Protein AF-A0A853INX4-F1 (afdb_monomer_lite)

Organism: NCBI:txid2994442

pLDDT: mean 86.41, std 11.83, range [47.16, 96.88]

Radius of gyration: 13.72 Å; chains: 1; bounding box: 30×30×36 Å

Structure (mmCIF, N/CA/C/O backbone):
data_AF-A0A853INX4-F1
#
_entry.id   AF-A0A853INX4-F1
#
loop_
_atom_site.group_PDB
_atom_site.id
_atom_site.type_symbol
_atom_site.label_atom_id
_atom_site.label_alt_id
_atom_site.label_comp_id
_atom_site.label_asym_id
_atom_site.label_entity_id
_atom_site.label_seq_id
_atom_site.pdbx_PDB_ins_code
_atom_site.Cartn_x
_atom_site.Cartn_y
_atom_site.Cartn_z
_atom_site.occupancy
_atom_site.B_iso_or_equiv
_atom_site.auth_seq_id
_atom_site.auth_comp_id
_atom_site.auth_asym_id
_atom_site.auth_atom_id
_atom_site.pdbx_PDB_model_num
ATOM 1 N N . MET A 1 1 ? -0.309 -11.839 -13.422 1.00 62.28 1 MET A N 1
ATOM 2 C CA . MET A 1 1 ? -1.295 -10.997 -14.130 1.00 62.28 1 MET A CA 1
ATOM 3 C C . MET A 1 1 ? -2.723 -11.188 -13.633 1.00 62.28 1 MET A C 1
ATOM 5 O O . MET A 1 1 ? -3.334 -10.192 -13.288 1.00 62.28 1 MET A O 1
ATOM 9 N N . LYS A 1 2 ? -3.264 -12.412 -13.489 1.00 81.62 2 LYS A N 1
ATOM 10 C CA . LYS A 1 2 ? -4.632 -12.577 -12.944 1.00 81.62 2 LYS A CA 1
ATOM 11 C C . LYS A 1 2 ? -4.798 -12.095 -11.490 1.00 81.62 2 LYS A C 1
ATOM 13 O O . LYS A 1 2 ? -5.844 -11.560 -11.154 1.00 81.62 2 LYS A O 1
ATOM 18 N N . ALA A 1 3 ? -3.794 -12.290 -10.631 1.00 86.81 3 ALA A N 1
ATOM 19 C CA . ALA A 1 3 ? -3.877 -11.914 -9.216 1.00 86.81 3 ALA A CA 1
ATOM 20 C C . ALA A 1 3 ? -3.761 -10.395 -9.004 1.00 86.81 3 ALA A C 1
ATOM 22 O O . ALA A 1 3 ? -4.567 -9.820 -8.279 1.00 86.81 3 ALA A O 1
ATOM 23 N N . GLU A 1 4 ? -2.822 -9.742 -9.696 1.00 90.81 4 GLU A N 1
ATOM 24 C CA . GLU A 1 4 ? -2.653 -8.286 -9.667 1.00 90.81 4 GLU A CA 1
ATOM 25 C C . GLU A 1 4 ? -3.937 -7.574 -10.105 1.00 90.81 4 GLU A C 1
ATOM 27 O O . GLU A 1 4 ? -4.426 -6.704 -9.394 1.00 90.81 4 GLU A O 1
ATOM 32 N N . GLU A 1 5 ? -4.547 -8.007 -11.214 1.00 92.38 5 GLU A N 1
ATOM 33 C CA . GLU A 1 5 ? -5.806 -7.440 -11.710 1.00 92.38 5 GLU A CA 1
ATOM 34 C C . GLU A 1 5 ? -6.964 -7.594 -10.717 1.00 92.38 5 GLU A C 1
ATOM 36 O O . GLU A 1 5 ? -7.791 -6.691 -10.582 1.00 92.38 5 GLU A O 1
ATOM 41 N N . ILE A 1 6 ? -7.045 -8.729 -10.012 1.00 94.38 6 ILE A N 1
ATOM 42 C CA . ILE A 1 6 ? -8.060 -8.943 -8.972 1.00 94.38 6 ILE A CA 1
ATOM 43 C C . ILE A 1 6 ? -7.875 -7.929 -7.841 1.00 94.38 6 ILE A C 1
ATOM 45 O O . ILE A 1 6 ? -8.854 -7.341 -7.382 1.00 94.38 6 ILE A O 1
ATOM 49 N N . ILE A 1 7 ? -6.638 -7.699 -7.405 1.00 95.94 7 ILE A N 1
ATOM 50 C CA . ILE A 1 7 ? -6.349 -6.759 -6.317 1.00 95.94 7 ILE A CA 1
ATOM 51 C C . ILE A 1 7 ? -6.582 -5.325 -6.780 1.00 95.94 7 ILE A C 1
ATOM 53 O O . ILE A 1 7 ? -7.240 -4.571 -6.071 1.00 95.94 7 ILE A O 1
ATOM 57 N N . THR A 1 8 ? -6.157 -4.958 -7.991 1.00 96.06 8 THR A N 1
ATOM 58 C CA . THR A 1 8 ? -6.470 -3.656 -8.593 1.00 96.06 8 THR A CA 1
ATOM 59 C C . THR A 1 8 ? -7.977 -3.403 -8.609 1.00 96.06 8 THR A C 1
ATOM 61 O O . THR A 1 8 ? -8.415 -2.340 -8.184 1.00 96.06 8 THR A O 1
ATOM 64 N N . LYS A 1 9 ? -8.797 -4.384 -9.010 1.00 96.31 9 LYS A N 1
ATOM 65 C CA . LYS A 1 9 ? -10.264 -4.249 -8.979 1.00 96.31 9 LYS A CA 1
ATOM 66 C C . LYS A 1 9 ? -10.807 -4.025 -7.567 1.00 96.31 9 LYS A C 1
ATOM 68 O O . LYS A 1 9 ? -11.697 -3.199 -7.403 1.00 96.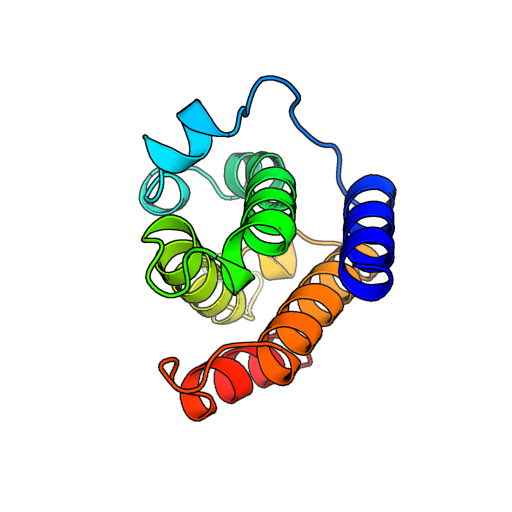31 9 LYS A O 1
ATOM 73 N N . LYS A 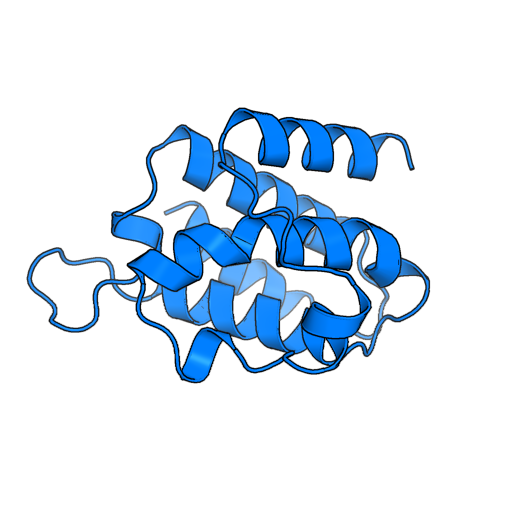1 10 ? -10.265 -4.718 -6.560 1.00 96.62 10 LYS A N 1
ATOM 74 C CA . LYS A 1 10 ? -10.630 -4.504 -5.149 1.00 96.62 10 LYS A CA 1
ATOM 75 C C . LYS A 1 10 ? -10.232 -3.110 -4.649 1.00 96.62 10 LYS A C 1
ATOM 77 O O . LYS A 1 10 ? -10.993 -2.482 -3.924 1.00 96.62 10 LYS A O 1
ATOM 82 N N . ILE A 1 11 ? -9.062 -2.608 -5.051 1.00 96.81 11 ILE A N 1
ATOM 83 C CA . ILE A 1 11 ? -8.633 -1.236 -4.742 1.00 96.81 11 ILE A CA 1
ATOM 84 C C . ILE A 1 11 ? -9.629 -0.238 -5.327 1.00 96.81 11 ILE A C 1
ATOM 86 O O . ILE A 1 11 ? -10.153 0.598 -4.597 1.00 96.81 11 ILE A O 1
ATOM 90 N N . LEU A 1 12 ? -9.955 -0.387 -6.610 1.00 96.06 12 LEU A N 1
ATOM 91 C CA . LEU A 1 12 ? -10.894 0.486 -7.311 1.00 96.06 12 LEU A CA 1
ATOM 92 C C . LEU A 1 12 ? -12.329 0.419 -6.765 1.00 96.06 12 LEU A C 1
ATOM 94 O O . LEU A 1 12 ? -13.077 1.376 -6.935 1.00 96.06 12 LEU A O 1
ATOM 98 N N . SER A 1 13 ? -12.737 -0.684 -6.127 1.00 96.38 13 SER A N 1
ATOM 99 C CA . SER A 1 13 ? -14.079 -0.800 -5.543 1.00 96.38 13 SER A CA 1
ATOM 100 C C . SER A 1 13 ? -14.209 -0.167 -4.157 1.00 96.38 13 SER A C 1
ATOM 102 O O . SER A 1 13 ? -15.317 0.185 -3.764 1.00 96.38 13 SER A O 1
ATOM 104 N N . GLU A 1 14 ? -13.110 -0.036 -3.406 1.00 96.88 14 GLU A N 1
ATOM 105 C CA . GLU A 1 14 ? -13.132 0.442 -2.011 1.00 96.88 14 GLU A CA 1
ATOM 106 C C . GLU A 1 14 ? -12.488 1.823 -1.813 1.00 96.88 14 GLU A C 1
ATOM 108 O O . GLU A 1 14 ? -12.684 2.464 -0.773 1.00 96.88 14 GLU A O 1
ATOM 113 N N . PHE A 1 15 ? -11.724 2.299 -2.796 1.00 95.69 15 PHE A N 1
ATOM 114 C CA . PHE A 1 15 ? -11.092 3.611 -2.784 1.00 95.69 15 PHE A CA 1
ATOM 115 C C . PHE A 1 15 ? -11.526 4.445 -3.984 1.00 95.69 15 PHE A C 1
ATOM 117 O O . PHE A 1 15 ? -11.597 3.961 -5.112 1.00 95.69 15 PHE A O 1
ATOM 124 N N . THR A 1 16 ? -11.736 5.739 -3.747 1.00 91.50 16 THR A N 1
ATOM 125 C CA . THR A 1 16 ? -11.834 6.716 -4.832 1.00 91.50 16 THR A CA 1
ATOM 126 C C . THR A 1 16 ? -10.431 7.019 -5.335 1.00 91.50 16 THR A C 1
ATOM 128 O O .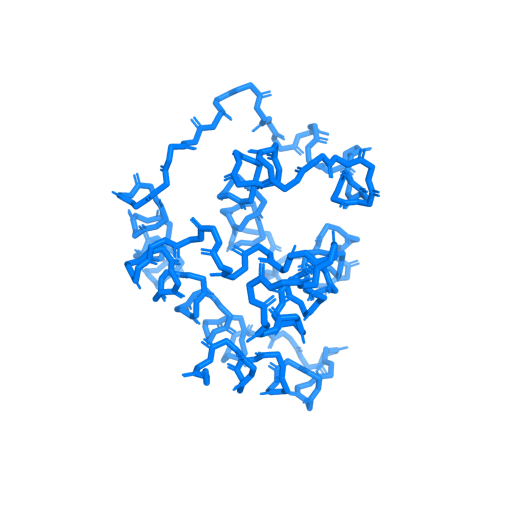 THR A 1 16 ? -9.605 7.524 -4.577 1.00 91.50 16 THR A O 1
ATOM 131 N N . VAL A 1 17 ? -10.173 6.722 -6.605 1.00 88.25 17 VAL A N 1
ATOM 132 C CA . VAL A 1 17 ? -8.900 7.042 -7.257 1.00 88.25 17 VAL A CA 1
ATOM 133 C C . VAL A 1 17 ? -8.928 8.461 -7.799 1.00 88.25 17 VAL A C 1
ATOM 135 O O . VAL A 1 17 ? -9.891 8.872 -8.448 1.00 88.25 17 VAL A O 1
ATOM 138 N N . ASP A 1 18 ? -7.857 9.202 -7.538 1.00 86.56 18 ASP A N 1
ATOM 139 C CA . ASP A 1 18 ? -7.617 10.489 -8.171 1.00 86.56 18 ASP A CA 1
ATOM 140 C C . ASP A 1 18 ? -6.958 10.273 -9.540 1.00 86.56 18 ASP A C 1
ATOM 142 O O . ASP A 1 18 ? -5.792 9.890 -9.635 1.00 86.56 18 ASP A O 1
ATOM 146 N N . ASN A 1 19 ? -7.719 10.519 -10.609 1.00 83.56 19 ASN A N 1
ATOM 147 C CA . ASN A 1 19 ? -7.253 10.341 -11.986 1.00 83.56 19 ASN A CA 1
ATOM 148 C C . ASN A 1 19 ? -6.186 11.366 -12.408 1.00 83.56 19 ASN A C 1
ATOM 150 O O . ASN A 1 19 ? -5.625 11.231 -13.493 1.00 83.56 19 ASN A O 1
ATOM 154 N N . SER A 1 20 ? -5.913 12.392 -11.593 1.00 88.44 20 SER A N 1
ATOM 155 C CA . SER A 1 20 ? -4.803 13.320 -11.837 1.00 88.44 20 SER A CA 1
ATOM 156 C C . SER A 1 20 ? -3.437 12.747 -11.436 1.00 88.44 20 SER A C 1
ATOM 158 O O . SER A 1 20 ? -2.408 13.263 -11.869 1.00 88.44 20 SER A O 1
ATOM 160 N N . VAL A 1 21 ? -3.413 11.657 -10.660 1.00 92.88 21 VAL A N 1
ATOM 161 C CA . VAL A 1 21 ? -2.191 10.974 -10.219 1.00 92.88 21 VAL A CA 1
ATOM 162 C C . VAL A 1 21 ? -1.772 9.956 -11.281 1.00 92.88 21 VAL A C 1
ATOM 164 O O . VAL A 1 21 ? -2.232 8.813 -11.281 1.00 92.88 21 VAL A O 1
ATOM 167 N N . THR A 1 22 ? -0.923 10.389 -12.214 1.00 94.06 22 THR A N 1
ATOM 168 C CA . THR A 1 22 ? -0.377 9.551 -13.294 1.00 94.06 22 THR A CA 1
ATOM 169 C C . THR A 1 22 ? 0.876 8.787 -12.860 1.00 94.06 22 THR A C 1
ATOM 171 O O . THR A 1 22 ? 1.468 9.078 -11.823 1.00 94.06 22 THR A O 1
ATOM 174 N N . ASP A 1 23 ? 1.313 7.833 -13.684 1.00 93.62 23 ASP A N 1
ATOM 175 C CA . ASP A 1 23 ? 2.535 7.051 -13.447 1.00 93.62 23 ASP A CA 1
ATOM 176 C C . ASP A 1 23 ? 3.782 7.944 -13.366 1.00 93.62 23 ASP A C 1
ATOM 178 O O . ASP A 1 23 ? 4.492 7.904 -12.364 1.00 93.62 23 ASP A O 1
ATOM 182 N N . ASP A 1 24 ? 3.972 8.840 -14.340 1.00 94.69 24 ASP A N 1
ATOM 183 C CA . ASP A 1 24 ? 5.076 9.815 -14.351 1.00 94.69 24 ASP A CA 1
ATOM 184 C C . ASP A 1 24 ? 5.077 10.706 -13.099 1.00 94.69 24 ASP A C 1
ATOM 186 O O . ASP A 1 24 ? 6.129 11.063 -12.554 1.00 94.69 24 ASP A O 1
ATOM 190 N N . TRP A 1 25 ? 3.882 11.077 -12.621 1.00 96.12 25 TRP A N 1
ATOM 191 C CA . TRP A 1 25 ? 3.746 11.859 -11.400 1.00 96.12 25 TRP A CA 1
ATOM 192 C C . TRP A 1 25 ? 4.166 11.039 -10.180 1.00 96.12 25 TRP A C 1
ATOM 194 O O . TRP A 1 25 ? 4.909 11.548 -9.345 1.00 96.12 25 TRP A O 1
ATOM 204 N N . ILE A 1 26 ? 3.734 9.778 -10.082 1.00 95.44 26 ILE A N 1
ATOM 205 C CA . ILE A 1 26 ? 4.099 8.868 -8.987 1.00 95.44 26 ILE A CA 1
ATOM 206 C C . ILE A 1 26 ? 5.616 8.669 -8.937 1.00 95.44 26 ILE A C 1
ATOM 208 O O . ILE A 1 26 ? 6.212 8.798 -7.866 1.00 95.44 26 ILE A O 1
ATOM 212 N N . GLU A 1 27 ? 6.247 8.407 -10.081 1.00 93.88 27 GLU A N 1
ATOM 213 C CA . GLU A 1 27 ? 7.699 8.230 -10.185 1.00 93.88 27 GLU A CA 1
ATOM 214 C C . GLU A 1 27 ? 8.460 9.484 -9.736 1.00 93.88 27 GLU A C 1
ATOM 216 O O . GLU A 1 27 ? 9.414 9.393 -8.961 1.00 93.88 27 GLU A O 1
ATOM 221 N N . SER A 1 28 ? 7.984 10.664 -10.142 1.00 94.88 28 SER A N 1
ATOM 222 C CA . SER A 1 28 ? 8.575 11.951 -9.756 1.00 94.88 28 SER A CA 1
ATOM 223 C C . SER A 1 28 ? 8.322 12.327 -8.288 1.00 94.88 28 SER A C 1
ATOM 225 O O . SER A 1 28 ? 9.018 13.185 -7.749 1.00 94.88 28 SER A O 1
ATOM 227 N N . ASN A 1 29 ? 7.336 11.708 -7.628 1.00 94.38 29 ASN A N 1
ATOM 228 C CA . ASN A 1 29 ? 6.873 12.066 -6.282 1.00 94.38 29 ASN A CA 1
ATOM 229 C C . ASN A 1 29 ? 6.848 10.859 -5.327 1.00 94.38 29 ASN A C 1
ATOM 231 O O . ASN A 1 29 ? 5.964 10.750 -4.475 1.00 94.38 29 ASN A O 1
ATOM 235 N N . ALA A 1 30 ? 7.843 9.969 -5.419 1.00 92.88 30 ALA A N 1
ATOM 236 C CA . ALA A 1 30 ? 7.930 8.756 -4.596 1.00 92.88 30 ALA A CA 1
ATOM 237 C C . ALA A 1 30 ? 7.824 9.009 -3.073 1.00 92.88 30 ALA A C 1
ATOM 239 O O . ALA A 1 30 ? 7.340 8.152 -2.339 1.00 92.88 30 ALA A O 1
ATOM 240 N N . TYR A 1 31 ? 8.230 10.196 -2.609 1.00 91.88 31 TYR A N 1
ATOM 241 C CA . TYR A 1 31 ? 8.236 10.615 -1.200 1.00 91.88 31 TYR A CA 1
ATOM 242 C C . TYR A 1 31 ? 6.997 11.425 -0.778 1.00 91.88 31 TYR A C 1
ATOM 244 O O . TYR A 1 31 ? 6.977 12.001 0.307 1.00 91.88 31 TYR A O 1
ATOM 252 N N . THR A 1 32 ? 5.948 11.497 -1.609 1.00 91.19 32 THR A N 1
ATOM 253 C CA . THR A 1 32 ? 4.780 12.366 -1.353 1.00 91.19 32 THR A CA 1
ATOM 254 C C . THR A 1 32 ? 4.168 12.163 0.040 1.00 91.19 32 THR A C 1
ATOM 256 O O . THR A 1 32 ? 3.785 13.127 0.700 1.00 91.19 32 THR A O 1
ATOM 259 N N . PHE A 1 33 ? 4.160 10.924 0.543 1.00 90.06 33 PHE A N 1
ATOM 260 C CA . PHE A 1 33 ? 3.559 10.567 1.830 1.00 90.06 33 PHE A CA 1
ATOM 261 C C . PHE A 1 33 ? 4.260 11.161 3.060 1.00 90.06 33 PHE A C 1
ATOM 263 O O . PHE A 1 33 ? 3.666 11.156 4.137 1.00 90.06 33 PHE A O 1
ATOM 270 N N . GLU A 1 34 ? 5.478 11.690 2.917 1.00 87.25 34 GLU A N 1
ATOM 271 C CA . GLU A 1 34 ? 6.185 12.393 3.995 1.00 87.25 34 GLU A CA 1
ATOM 272 C C . GLU A 1 34 ? 5.645 13.812 4.230 1.00 87.25 34 GLU A C 1
ATOM 274 O O . GLU A 1 34 ? 5.746 14.334 5.339 1.00 87.25 34 GLU A O 1
ATOM 279 N N . GLY A 1 35 ? 5.074 14.441 3.196 1.00 82.19 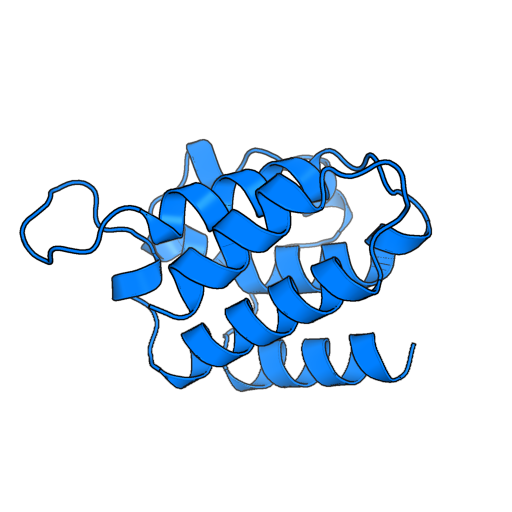35 GLY A N 1
ATOM 280 C CA . GLY A 1 35 ? 4.683 15.856 3.218 1.00 82.19 35 GLY A CA 1
ATOM 281 C C . GLY A 1 35 ? 3.178 16.120 3.209 1.00 82.19 35 GLY A C 1
ATOM 282 O O . GLY A 1 35 ? 2.767 17.272 3.341 1.00 82.19 35 GLY A O 1
ATOM 283 N N . VAL A 1 36 ? 2.353 15.088 3.031 1.00 86.94 36 VAL A N 1
ATOM 284 C CA . VAL A 1 36 ? 0.899 15.234 2.857 1.00 86.94 36 VAL A CA 1
ATOM 285 C C . VAL A 1 36 ? 0.133 14.898 4.131 1.00 86.94 36 VAL A C 1
ATOM 287 O O . VAL A 1 36 ? 0.549 14.078 4.952 1.00 86.94 36 VAL A O 1
ATOM 290 N N . SER A 1 37 ? -1.044 15.499 4.286 1.00 87.75 37 SER A N 1
ATOM 291 C CA . SER A 1 37 ? -1.953 15.135 5.372 1.00 87.75 37 SER A CA 1
ATOM 292 C C . SER A 1 37 ? -2.495 13.712 5.194 1.00 87.75 37 SER A C 1
ATOM 294 O O . SER A 1 37 ? -2.592 13.198 4.081 1.00 87.75 37 SER A O 1
ATOM 296 N N . LEU A 1 38 ? -2.975 13.082 6.271 1.00 86.94 38 LEU A N 1
ATOM 297 C CA . LEU A 1 38 ? -3.605 11.754 6.180 1.00 86.94 38 LEU A CA 1
ATOM 298 C C . LEU A 1 38 ? -4.813 11.732 5.229 1.00 86.94 38 LEU A C 1
ATOM 300 O O . LEU A 1 38 ? -5.066 10.731 4.566 1.00 86.94 38 LEU A O 1
ATOM 304 N N . LYS A 1 39 ? -5.562 12.839 5.134 1.00 87.44 39 LYS A N 1
ATOM 305 C CA . LYS A 1 39 ? -6.694 12.960 4.200 1.00 87.44 39 LYS A CA 1
ATOM 306 C C . LYS A 1 39 ? -6.235 12.896 2.746 1.00 87.44 39 LYS A C 1
ATOM 308 O O . LYS A 1 39 ? -6.922 12.301 1.923 1.00 87.44 39 LYS A O 1
ATOM 313 N N . GLU A 1 40 ? -5.105 13.516 2.432 1.00 89.19 40 GLU A N 1
ATOM 314 C CA . GLU A 1 40 ? -4.490 13.452 1.105 1.00 89.19 40 GLU A CA 1
ATOM 315 C C . GLU A 1 40 ? -3.855 12.086 0.862 1.00 89.19 40 GLU A C 1
ATOM 317 O O . GLU A 1 40 ? -4.056 11.503 -0.199 1.00 89.19 40 GLU A O 1
ATOM 322 N N . ALA A 1 41 ? -3.204 11.511 1.874 1.00 90.38 41 ALA A N 1
ATOM 323 C CA . ALA A 1 41 ? -2.653 10.168 1.791 1.00 90.38 41 ALA A CA 1
ATOM 324 C C . ALA A 1 41 ? -3.721 9.128 1.412 1.00 90.38 41 ALA A C 1
ATOM 326 O O . ALA A 1 41 ? -3.458 8.285 0.563 1.00 90.38 41 ALA A O 1
ATOM 327 N N . ILE A 1 42 ? -4.948 9.216 1.948 1.00 91.62 42 ILE A N 1
ATOM 328 C CA . ILE A 1 42 ? -6.063 8.328 1.554 1.00 91.62 42 ILE A CA 1
ATOM 329 C C . ILE A 1 42 ? -6.402 8.456 0.061 1.00 91.62 42 ILE A C 1
ATOM 331 O O . ILE A 1 42 ? -6.773 7.460 -0.557 1.00 91.62 42 ILE A O 1
ATOM 335 N N . LYS A 1 43 ? -6.280 9.658 -0.518 1.00 91.88 43 LYS A N 1
ATOM 336 C CA . LYS A 1 43 ? -6.557 9.900 -1.943 1.00 91.88 43 LYS A CA 1
ATOM 337 C C . LYS A 1 43 ? -5.465 9.331 -2.845 1.00 91.88 43 LYS A C 1
ATOM 339 O O . LYS A 1 43 ? -5.776 8.767 -3.887 1.00 91.88 43 LYS A O 1
ATOM 344 N N . TYR A 1 44 ? -4.201 9.472 -2.446 1.00 93.62 44 TYR A N 1
ATOM 345 C CA . TYR A 1 44 ? -3.059 9.052 -3.264 1.00 93.62 44 TYR A CA 1
ATOM 346 C C . TYR A 1 44 ? -2.743 7.564 -3.127 1.00 93.62 44 TYR A C 1
ATOM 348 O O . TYR A 1 44 ? -2.355 6.924 -4.104 1.00 93.62 44 TYR A O 1
ATOM 356 N N . LEU A 1 45 ? -2.958 6.987 -1.941 1.00 95.00 45 LEU A N 1
ATOM 357 C CA . LEU A 1 45 ? -2.655 5.591 -1.638 1.00 95.00 45 LEU A CA 1
ATOM 358 C C . LEU A 1 45 ? -3.116 4.583 -2.710 1.00 95.00 45 LEU A C 1
ATOM 360 O O . LEU A 1 45 ? -2.282 3.770 -3.119 1.00 95.00 45 LEU A O 1
ATOM 364 N N . PRO A 1 46 ? -4.375 4.596 -3.200 1.00 96.88 46 PRO A N 1
ATOM 365 C CA . PRO A 1 46 ? -4.810 3.601 -4.175 1.00 96.88 46 PRO A CA 1
ATOM 366 C C . PRO A 1 46 ? -4.024 3.674 -5.490 1.00 96.88 46 PRO A C 1
ATOM 368 O O . PRO A 1 46 ? -3.673 2.625 -6.031 1.00 96.88 46 PRO A O 1
ATOM 371 N N . SER A 1 47 ? -3.683 4.872 -5.975 1.00 96.81 47 SER A N 1
ATOM 372 C CA . SER A 1 47 ? -2.893 5.042 -7.201 1.00 96.81 47 SER A CA 1
ATOM 373 C C . SER A 1 47 ? -1.486 4.460 -7.040 1.00 96.81 47 SER A C 1
ATOM 375 O O . SER A 1 47 ? -1.028 3.723 -7.909 1.00 96.81 47 SER A O 1
ATOM 377 N N . PHE A 1 48 ? -0.838 4.684 -5.891 1.00 96.19 48 PHE A N 1
ATOM 378 C CA . PHE A 1 48 ? 0.481 4.106 -5.595 1.00 96.19 48 PHE A CA 1
ATOM 379 C C . PHE A 1 48 ? 0.439 2.580 -5.476 1.00 96.19 48 PHE A C 1
ATOM 381 O O . PHE A 1 48 ? 1.307 1.896 -6.017 1.00 96.19 48 PHE A O 1
ATOM 388 N N . MET A 1 49 ? -0.579 2.022 -4.811 1.00 96.12 49 MET A N 1
ATOM 389 C CA . MET A 1 49 ? -0.749 0.568 -4.717 1.00 96.12 49 MET A CA 1
ATOM 390 C C . MET A 1 49 ? -0.940 -0.065 -6.101 1.00 96.12 49 MET A C 1
ATOM 392 O O . MET A 1 49 ? -0.318 -1.082 -6.407 1.00 96.12 49 MET A O 1
ATOM 396 N N . ILE A 1 50 ? -1.774 0.538 -6.957 1.00 95.56 50 ILE A N 1
ATOM 397 C CA . ILE A 1 50 ? -2.005 0.066 -8.331 1.00 95.56 50 ILE A CA 1
ATOM 398 C C . ILE A 1 50 ? -0.734 0.191 -9.171 1.00 95.56 50 ILE A C 1
ATOM 400 O O . ILE A 1 50 ? -0.402 -0.735 -9.914 1.00 95.56 50 ILE A O 1
ATOM 404 N N . TYR A 1 51 ? -0.010 1.303 -9.042 1.00 94.62 51 TYR A N 1
ATOM 405 C CA . TYR A 1 51 ? 1.266 1.498 -9.713 1.00 94.62 51 TYR A CA 1
ATOM 406 C C . TYR A 1 51 ? 2.244 0.377 -9.351 1.00 94.62 51 TYR A C 1
ATOM 408 O O . TYR A 1 51 ? 2.694 -0.341 -10.244 1.00 94.62 51 TYR A O 1
ATOM 416 N N . VAL A 1 52 ? 2.466 0.147 -8.052 1.00 93.44 52 VAL A N 1
ATOM 417 C CA . VAL A 1 52 ? 3.360 -0.908 -7.559 1.00 93.44 52 VAL A CA 1
ATOM 418 C C . VAL A 1 52 ? 2.931 -2.281 -8.066 1.00 93.44 52 VAL A C 1
ATOM 420 O O . VAL A 1 52 ? 3.777 -3.024 -8.546 1.00 93.44 52 VAL A O 1
ATOM 423 N N . LEU A 1 53 ? 1.639 -2.627 -8.040 1.00 92.50 53 LEU A N 1
ATOM 424 C CA . LEU A 1 53 ? 1.162 -3.921 -8.555 1.00 92.50 53 LEU A CA 1
ATOM 425 C C . LEU A 1 53 ? 1.507 -4.157 -10.032 1.00 92.50 53 LEU A C 1
ATOM 427 O O . LEU A 1 53 ? 1.688 -5.308 -10.431 1.00 92.50 53 LEU A O 1
ATOM 431 N N . ARG A 1 54 ? 1.599 -3.101 -10.847 1.00 90.38 54 ARG A N 1
ATOM 432 C CA . ARG A 1 54 ? 1.965 -3.224 -12.266 1.00 90.38 54 ARG A CA 1
ATOM 433 C C . ARG A 1 54 ? 3.474 -3.312 -12.477 1.00 90.38 54 ARG A C 1
ATOM 435 O O . ARG A 1 54 ? 3.895 -3.989 -13.409 1.00 90.38 54 ARG A O 1
ATOM 442 N N . THR A 1 55 ? 4.274 -2.663 -11.631 1.00 88.94 55 THR A N 1
ATOM 443 C CA . THR A 1 55 ? 5.711 -2.455 -11.883 1.00 88.94 55 THR A CA 1
ATOM 444 C C . THR A 1 55 ? 6.638 -3.313 -11.023 1.00 88.94 55 THR A C 1
ATOM 446 O O . THR A 1 55 ? 7.766 -3.574 -11.435 1.00 88.94 55 THR A O 1
ATOM 449 N N . PHE A 1 56 ? 6.184 -3.844 -9.882 1.00 83.88 56 PHE A N 1
ATOM 450 C CA . PHE A 1 56 ? 7.062 -4.512 -8.904 1.00 83.88 56 PHE A CA 1
ATOM 451 C C . PHE A 1 56 ? 7.812 -5.746 -9.435 1.00 83.88 56 PHE A C 1
ATOM 453 O O . PHE A 1 56 ? 8.822 -6.152 -8.865 1.00 83.88 56 PHE A O 1
ATOM 460 N N . ARG A 1 57 ? 7.329 -6.374 -10.517 1.00 78.38 57 ARG A N 1
ATOM 461 C CA . ARG A 1 57 ? 8.012 -7.516 -11.149 1.00 78.38 57 ARG A CA 1
ATOM 462 C C . ARG A 1 57 ? 9.174 -7.085 -12.043 1.00 78.38 57 ARG A C 1
ATOM 464 O O . ARG A 1 57 ? 10.145 -7.832 -12.144 1.00 78.38 57 ARG A O 1
ATOM 471 N N . SER A 1 58 ? 9.056 -5.928 -12.695 1.00 78.12 58 SER A N 1
ATOM 472 C CA . SER A 1 58 ? 10.040 -5.388 -13.639 1.00 78.12 58 SER A CA 1
ATOM 473 C C . SER A 1 58 ? 11.044 -4.446 -12.980 1.00 78.12 58 SER A C 1
ATOM 475 O O . SER A 1 58 ? 12.184 -4.394 -13.425 1.00 78.12 58 SER A O 1
ATOM 477 N N . ASP A 1 59 ? 10.643 -3.747 -11.917 1.00 74.94 59 ASP A N 1
ATOM 478 C CA . ASP A 1 59 ? 11.497 -2.829 -11.163 1.00 74.94 59 ASP A CA 1
ATOM 479 C C . ASP A 1 59 ? 11.374 -3.086 -9.653 1.00 74.94 59 ASP A C 1
ATOM 481 O O . ASP A 1 59 ? 10.588 -2.480 -8.924 1.00 74.94 59 ASP A O 1
ATOM 485 N N . GLN A 1 60 ? 12.161 -4.052 -9.189 1.00 63.00 60 GLN A N 1
ATOM 486 C CA . GLN A 1 60 ? 12.132 -4.559 -7.814 1.00 63.00 60 GLN A CA 1
ATOM 487 C C . GLN A 1 60 ? 12.821 -3.624 -6.809 1.00 63.00 60 GLN A C 1
ATOM 489 O O . GLN A 1 60 ? 12.677 -3.814 -5.603 1.00 63.00 60 GLN A O 1
ATOM 494 N N . GLN A 1 61 ? 13.571 -2.628 -7.293 1.00 68.12 61 GLN A N 1
ATOM 495 C CA . GLN A 1 61 ? 14.251 -1.616 -6.478 1.00 68.12 61 GLN A CA 1
ATOM 496 C C . GLN A 1 61 ? 13.624 -0.228 -6.649 1.00 68.12 61 GLN A C 1
ATOM 498 O O . GLN A 1 61 ? 14.220 0.771 -6.243 1.00 68.12 61 GLN A O 1
ATOM 503 N N . SER A 1 62 ? 12.418 -0.166 -7.222 1.00 82.94 62 SER A N 1
ATOM 504 C CA . SER A 1 62 ? 11.697 1.084 -7.406 1.00 82.94 62 SER A CA 1
ATOM 505 C C . SER A 1 62 ? 11.608 1.848 -6.087 1.00 82.94 62 SER A C 1
ATOM 507 O O . SER A 1 62 ? 11.121 1.329 -5.075 1.00 82.94 62 SER A O 1
ATOM 509 N N . MET A 1 63 ? 12.039 3.110 -6.104 1.00 89.62 63 MET A N 1
ATOM 510 C CA . MET A 1 63 ? 11.939 3.980 -4.933 1.00 89.62 63 MET A CA 1
ATOM 511 C C . MET A 1 63 ? 10.484 4.100 -4.469 1.00 89.62 63 MET A C 1
ATOM 513 O O . MET A 1 63 ? 10.213 4.062 -3.273 1.00 89.62 63 MET A O 1
ATOM 517 N N . VAL A 1 64 ? 9.540 4.149 -5.414 1.00 91.88 64 VAL A N 1
ATOM 518 C CA . VAL A 1 64 ? 8.096 4.191 -5.141 1.00 91.88 64 VAL A CA 1
ATOM 519 C C . VAL A 1 64 ? 7.658 2.990 -4.309 1.00 91.88 64 VAL A C 1
ATOM 521 O O . VAL A 1 64 ? 6.920 3.138 -3.338 1.00 91.88 64 VAL A O 1
ATOM 524 N N . TYR A 1 65 ? 8.129 1.796 -4.666 1.00 90.25 65 TYR A N 1
ATOM 525 C CA . TYR A 1 65 ? 7.792 0.571 -3.953 1.00 90.25 65 TYR A CA 1
ATOM 526 C C . TYR A 1 65 ? 8.329 0.581 -2.516 1.00 90.25 65 TYR A C 1
ATOM 528 O O . TYR A 1 65 ? 7.575 0.331 -1.573 1.00 90.25 65 TYR A O 1
ATOM 536 N N . MET A 1 66 ? 9.608 0.927 -2.343 1.00 89.06 66 MET A N 1
ATOM 537 C CA . MET A 1 66 ? 10.244 0.981 -1.023 1.00 89.06 66 MET A CA 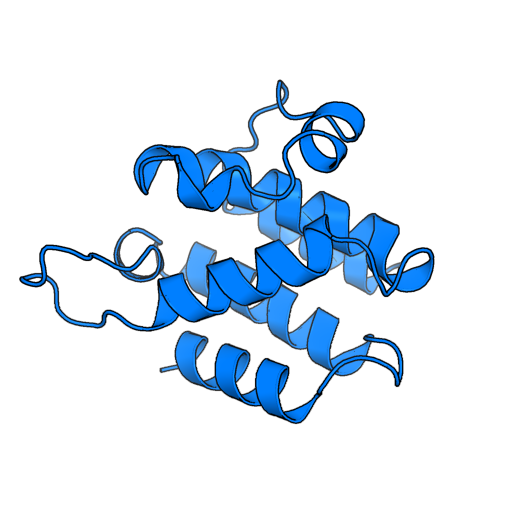1
ATOM 538 C C . MET A 1 66 ? 9.601 2.038 -0.123 1.00 89.06 66 MET A C 1
ATOM 540 O O . MET A 1 66 ? 9.291 1.750 1.036 1.00 89.06 66 MET A O 1
ATOM 544 N N . GLN A 1 67 ? 9.341 3.232 -0.664 1.00 91.12 67 GLN A N 1
ATOM 545 C CA . GLN A 1 67 ? 8.666 4.299 0.068 1.00 91.12 67 GLN A CA 1
ATOM 546 C C . GLN A 1 67 ? 7.239 3.905 0.442 1.00 91.12 67 GLN A C 1
ATOM 548 O O . GLN A 1 67 ? 6.857 4.064 1.597 1.00 91.12 67 GLN A O 1
ATOM 553 N N . LEU A 1 68 ? 6.477 3.284 -0.464 1.00 93.12 68 LEU A N 1
ATOM 554 C CA . LEU A 1 68 ? 5.124 2.825 -0.151 1.00 93.12 68 LEU A CA 1
ATOM 555 C C . LEU A 1 68 ? 5.110 1.796 0.990 1.00 93.12 68 LEU A C 1
ATOM 557 O O . LEU A 1 68 ? 4.259 1.879 1.877 1.00 93.12 68 LEU A O 1
ATOM 561 N N . LEU A 1 69 ? 6.042 0.837 1.005 1.00 91.06 69 LEU A N 1
ATOM 562 C CA . LEU A 1 69 ? 6.134 -0.130 2.103 1.00 91.06 69 LEU A CA 1
ATOM 563 C C . LEU A 1 69 ? 6.497 0.536 3.432 1.00 91.06 69 LEU A C 1
ATOM 565 O O . LEU A 1 69 ? 5.889 0.216 4.458 1.00 91.06 69 LEU A O 1
ATOM 569 N N . PHE A 1 70 ? 7.445 1.475 3.421 1.00 89.69 70 PHE A N 1
ATOM 570 C CA . PHE A 1 70 ? 7.790 2.260 4.602 1.00 89.69 70 PHE A CA 1
ATOM 571 C C . PHE A 1 70 ? 6.579 3.053 5.112 1.00 89.69 70 PHE A C 1
ATOM 573 O O . PHE A 1 70 ? 6.209 2.940 6.280 1.00 89.69 70 PHE A O 1
ATOM 580 N N . THR A 1 71 ? 5.884 3.764 4.225 1.00 90.50 71 THR A N 1
ATOM 581 C CA . THR A 1 71 ? 4.657 4.502 4.537 1.00 90.50 71 THR A CA 1
ATOM 582 C C . THR A 1 71 ? 3.590 3.596 5.153 1.00 90.50 71 THR A C 1
ATOM 584 O O . THR A 1 71 ? 3.047 3.910 6.212 1.00 90.50 71 THR A O 1
ATOM 587 N N . LEU A 1 72 ? 3.303 2.442 4.540 1.00 92.38 72 LEU A N 1
ATOM 588 C CA . LEU A 1 72 ? 2.318 1.489 5.059 1.00 92.38 72 LEU A CA 1
ATOM 589 C C . LEU A 1 72 ? 2.730 0.918 6.420 1.00 92.38 72 LEU A C 1
ATOM 591 O O . LEU A 1 72 ? 1.868 0.638 7.256 1.00 92.38 72 LEU A O 1
ATOM 595 N N . ASN A 1 73 ? 4.029 0.768 6.675 1.00 90.69 73 ASN A N 1
ATOM 596 C CA . ASN A 1 73 ? 4.526 0.401 7.991 1.00 90.69 73 ASN A CA 1
ATOM 597 C C . ASN A 1 73 ? 4.205 1.478 9.031 1.00 90.69 73 ASN A C 1
ATOM 599 O O . ASN A 1 73 ? 3.610 1.161 10.060 1.00 90.69 73 ASN A O 1
ATOM 603 N N . GLU A 1 74 ? 4.560 2.736 8.769 1.00 87.25 74 GLU A N 1
ATOM 604 C CA . GLU A 1 74 ? 4.332 3.844 9.705 1.00 87.25 74 GLU A CA 1
ATOM 605 C C . GLU A 1 74 ? 2.841 4.070 9.960 1.00 87.25 74 GLU A C 1
ATOM 607 O O . GLU A 1 74 ? 2.400 4.136 11.108 1.00 87.25 74 GLU A O 1
ATOM 612 N N . TYR A 1 75 ? 2.032 4.046 8.903 1.00 89.56 75 TYR A N 1
ATOM 613 C CA . TYR A 1 75 ? 0.580 4.195 8.984 1.00 89.56 75 TYR A CA 1
ATOM 614 C C . TYR A 1 75 ? -0.127 3.108 9.804 1.00 89.56 75 TYR A C 1
ATOM 616 O O . TYR A 1 75 ? -1.278 3.304 10.201 1.00 89.56 75 TYR A O 1
ATOM 624 N N . SER A 1 76 ? 0.552 1.996 10.105 1.00 86.06 76 SER A N 1
ATOM 625 C CA . SER A 1 76 ? 0.044 0.917 10.961 1.00 86.06 76 SER A CA 1
ATOM 626 C C . SER A 1 76 ? 0.391 1.056 12.453 1.00 86.06 76 SER A C 1
ATOM 628 O O . SER A 1 76 ? -0.152 0.308 13.273 1.00 86.06 76 SER A O 1
ATOM 630 N N . LYS A 1 77 ? 1.315 1.957 12.830 1.00 78.62 77 LYS A N 1
ATOM 631 C CA . LYS A 1 77 ? 1.937 1.972 14.170 1.00 78.62 77 LYS A CA 1
ATOM 632 C C . LYS A 1 77 ? 1.144 2.704 15.252 1.00 78.62 77 LYS A C 1
ATOM 634 O O . LYS A 1 77 ? 1.310 2.364 16.421 1.00 78.62 77 LYS A O 1
ATOM 639 N N . CYS A 1 78 ? 0.258 3.634 14.912 1.00 65.56 78 CYS A N 1
ATOM 640 C CA . CYS A 1 78 ? -0.537 4.347 15.913 1.00 65.56 78 CYS A CA 1
ATOM 641 C C . CYS A 1 78 ? -1.941 3.749 16.008 1.00 65.56 78 CYS A C 1
ATOM 643 O O . CYS A 1 78 ? -2.717 3.848 15.060 1.00 65.56 78 CYS A O 1
ATOM 645 N N . LYS A 1 79 ? -2.226 3.110 17.161 1.00 56.28 79 LYS A N 1
ATOM 646 C CA . LYS A 1 79 ? -3.456 2.359 17.496 1.00 56.28 79 LYS A CA 1
ATOM 647 C C . LYS A 1 79 ? -4.301 2.981 18.629 1.00 56.28 79 LYS A C 1
ATOM 649 O O . LYS A 1 79 ? -5.141 2.292 19.200 1.00 56.28 79 LYS A O 1
ATOM 654 N N . ASN A 1 80 ? -4.141 4.274 18.920 1.00 51.75 80 ASN A N 1
ATOM 655 C CA . ASN A 1 80 ? -4.987 4.997 19.875 1.00 51.75 80 ASN A CA 1
ATOM 656 C C . ASN A 1 80 ? -5.578 6.267 19.251 1.00 51.75 80 ASN A C 1
ATOM 658 O O . ASN A 1 80 ? -4.849 7.084 18.699 1.00 51.75 80 ASN A O 1
ATOM 662 N N . ALA A 1 81 ? -6.893 6.457 19.390 1.00 50.22 81 ALA A N 1
ATOM 663 C CA . ALA A 1 81 ? -7.626 7.586 18.806 1.00 50.22 81 ALA A CA 1
ATOM 664 C C . ALA A 1 81 ? -7.266 8.965 19.406 1.00 50.22 81 ALA A C 1
ATOM 666 O O . ALA A 1 81 ? -7.645 9.986 18.843 1.00 50.22 81 ALA A O 1
ATOM 667 N N . GLY A 1 82 ? -6.562 8.996 20.545 1.00 47.16 82 GLY A N 1
ATOM 668 C CA . GLY A 1 82 ? -6.129 10.220 21.231 1.00 47.16 82 GLY A CA 1
ATOM 669 C C . GLY A 1 82 ? -4.685 10.644 20.948 1.00 47.16 82 GLY A C 1
ATOM 670 O O . GLY A 1 82 ? -4.232 11.625 21.529 1.00 47.16 82 GLY A O 1
ATOM 671 N N . ASP A 1 83 ? -3.953 9.910 20.106 1.00 52.34 83 ASP A N 1
ATOM 672 C CA . ASP A 1 83 ? -2.583 10.262 19.735 1.00 52.34 83 ASP A CA 1
ATOM 673 C C . ASP A 1 83 ? -2.607 11.231 18.543 1.00 52.34 83 ASP A C 1
ATOM 675 O O . ASP A 1 83 ? -3.227 10.950 17.517 1.00 52.34 83 ASP A O 1
ATOM 679 N N . SER A 1 84 ? -1.942 12.381 18.676 1.00 48.31 84 SER A N 1
ATOM 680 C CA . SER A 1 84 ? -1.844 13.416 17.631 1.00 48.31 84 SER A CA 1
ATOM 681 C C . SER A 1 84 ? -1.242 12.909 16.312 1.00 48.31 84 SER A C 1
ATOM 683 O O . SER A 1 84 ? -1.429 13.531 15.268 1.00 48.31 84 SER A O 1
ATOM 685 N N . ASN A 1 85 ? -0.590 11.745 16.349 1.00 53.50 85 ASN A N 1
ATOM 686 C CA . ASN A 1 85 ? -0.120 11.002 15.190 1.00 53.50 85 ASN A CA 1
ATOM 687 C C . ASN A 1 85 ? -1.106 9.878 14.841 1.00 53.50 85 ASN A C 1
ATOM 689 O O . ASN A 1 85 ? -0.783 8.700 14.972 1.00 53.50 85 ASN A O 1
ATOM 693 N N . LEU A 1 86 ? -2.336 10.205 14.431 1.00 59.50 86 LEU A N 1
ATOM 694 C CA . LEU A 1 86 ? -3.260 9.179 13.938 1.00 59.50 86 LEU A CA 1
ATOM 695 C C . LEU A 1 86 ? -2.610 8.441 12.755 1.00 59.50 86 LEU A C 1
ATOM 697 O O . LEU A 1 86 ? -2.261 9.042 11.746 1.00 59.50 86 LEU A O 1
ATOM 701 N N . GLY A 1 87 ? -2.442 7.123 12.860 1.00 73.88 87 GLY A N 1
ATOM 702 C CA . GLY A 1 87 ? -2.060 6.312 11.707 1.00 73.88 87 GLY A CA 1
ATOM 703 C C . GLY A 1 87 ? -3.211 6.275 10.701 1.00 73.88 87 GLY A C 1
ATOM 704 O O . GLY A 1 87 ? -4.380 6.243 11.100 1.00 73.88 87 GLY A O 1
ATOM 705 N N . LEU A 1 88 ? -2.909 6.227 9.398 1.00 85.62 88 LEU A N 1
ATOM 706 C CA . LEU A 1 88 ? -3.925 6.114 8.339 1.00 85.62 88 LEU A CA 1
ATOM 707 C C . LEU A 1 88 ? -4.890 4.943 8.589 1.00 85.62 88 LEU A C 1
ATOM 709 O O . LEU A 1 88 ? -6.068 5.028 8.252 1.00 85.62 88 LEU A O 1
ATOM 713 N N . TRP A 1 89 ? -4.416 3.879 9.249 1.00 86.50 89 TRP A N 1
ATOM 714 C CA . TRP A 1 89 ? -5.226 2.727 9.638 1.00 86.50 89 TRP A CA 1
ATOM 715 C C . TRP A 1 89 ? -6.529 3.114 10.357 1.00 86.50 89 TRP A C 1
ATOM 717 O O . TRP A 1 89 ? -7.551 2.482 10.121 1.00 86.50 89 TRP A O 1
ATOM 727 N N . PHE A 1 90 ? -6.567 4.163 11.184 1.00 82.88 90 PHE A N 1
ATOM 728 C CA . PHE A 1 90 ? -7.814 4.571 11.849 1.00 82.88 90 PHE A CA 1
ATOM 729 C C . PHE A 1 90 ? -8.833 5.246 10.956 1.00 82.88 90 PHE A C 1
ATOM 731 O O . PHE A 1 90 ? -10.027 5.186 11.239 1.00 82.88 90 PHE A O 1
ATOM 738 N N . MET A 1 91 ? -8.363 5.907 9.908 1.00 87.31 91 MET A N 1
ATOM 739 C CA . MET A 1 91 ? -9.235 6.635 9.001 1.00 87.31 91 MET A CA 1
ATOM 740 C C . MET A 1 91 ? -9.886 5.712 7.974 1.00 87.31 91 MET A C 1
ATOM 742 O O . MET A 1 91 ? -10.924 6.054 7.412 1.00 87.31 91 MET A O 1
ATOM 746 N N . LEU A 1 92 ? -9.286 4.544 7.737 1.00 91.00 92 LEU A N 1
ATOM 747 C CA . LEU A 1 92 ? -9.808 3.555 6.810 1.00 91.00 92 LEU A CA 1
ATOM 748 C C . LEU A 1 92 ? -10.959 2.757 7.428 1.00 91.00 92 LEU A C 1
ATOM 750 O O . LEU A 1 92 ? -10.897 2.304 8.576 1.00 91.00 92 LEU A O 1
ATOM 754 N N . ASN A 1 93 ? -11.993 2.510 6.627 1.00 92.50 93 ASN A N 1
ATOM 755 C CA . ASN A 1 93 ? -13.050 1.576 6.999 1.00 92.50 93 ASN A CA 1
ATOM 756 C C . ASN A 1 93 ? -12.559 0.112 6.916 1.00 92.50 93 ASN A C 1
ATOM 758 O O . ASN A 1 93 ? -11.491 -0.184 6.374 1.00 92.50 93 ASN A O 1
ATOM 762 N N . SER A 1 94 ? -13.347 -0.831 7.440 1.00 93.06 94 SER A N 1
ATOM 763 C CA . SER A 1 94 ? -12.958 -2.249 7.487 1.00 93.06 94 SER A CA 1
ATOM 764 C C . SER A 1 94 ? -12.650 -2.851 6.112 1.00 93.06 94 SER A C 1
ATOM 766 O O . SER A 1 94 ? -11.743 -3.671 6.008 1.00 93.06 94 SER A O 1
ATOM 768 N N . ARG A 1 95 ? -13.356 -2.443 5.049 1.00 95.75 95 ARG A N 1
ATOM 769 C CA . ARG A 1 95 ? -13.122 -2.962 3.691 1.00 95.75 95 ARG A CA 1
ATOM 770 C C . ARG A 1 95 ? -11.826 -2.419 3.098 1.00 95.75 95 ARG A C 1
ATOM 772 O O . ARG A 1 95 ? -11.024 -3.188 2.582 1.00 95.75 95 ARG A O 1
ATOM 779 N N . GLN A 1 96 ? -11.566 -1.127 3.268 1.00 95.38 96 GLN A N 1
ATOM 780 C CA . GLN A 1 96 ? -10.313 -0.490 2.858 1.00 95.38 96 GLN A CA 1
ATOM 781 C C . GLN A 1 96 ? -9.097 -1.123 3.543 1.00 95.38 96 GLN A C 1
ATOM 783 O O . GLN A 1 96 ? -8.093 -1.395 2.889 1.00 95.38 96 GLN A O 1
ATOM 788 N N . LYS A 1 97 ? -9.198 -1.438 4.841 1.00 94.62 97 LYS A N 1
ATOM 789 C CA . LYS A 1 97 ? -8.150 -2.177 5.569 1.00 94.62 97 LYS A CA 1
ATOM 790 C C . LYS A 1 97 ? -7.878 -3.550 4.958 1.00 94.62 97 LYS A C 1
ATOM 792 O O . LYS A 1 97 ? -6.718 -3.911 4.783 1.00 94.62 97 LYS A O 1
ATOM 797 N N . VAL A 1 98 ? -8.934 -4.296 4.621 1.00 95.25 98 VAL A N 1
ATOM 798 C CA . VAL A 1 98 ? -8.814 -5.610 3.965 1.00 95.25 98 VAL A CA 1
ATOM 799 C C . VAL A 1 98 ? -8.114 -5.481 2.617 1.00 95.25 98 VAL A C 1
ATOM 801 O O . VAL A 1 98 ? -7.229 -6.271 2.322 1.00 95.25 98 VAL A O 1
ATOM 804 N N . VAL A 1 99 ? -8.437 -4.458 1.828 1.00 96.50 99 VAL A N 1
ATOM 805 C CA . VAL A 1 99 ? -7.785 -4.220 0.534 1.00 96.50 99 VAL A CA 1
ATOM 806 C C . VAL A 1 99 ? -6.294 -3.911 0.680 1.00 96.50 99 VAL A C 1
ATOM 808 O O . VAL A 1 99 ? -5.484 -4.453 -0.071 1.00 96.50 99 VAL A O 1
ATOM 811 N N . VAL A 1 100 ? -5.907 -3.080 1.655 1.00 96.12 100 VAL A N 1
ATOM 812 C CA . VAL A 1 100 ? -4.483 -2.819 1.932 1.00 96.12 100 VAL A CA 1
ATOM 813 C C . VAL A 1 100 ? -3.770 -4.098 2.375 1.00 96.12 100 VAL A C 1
ATOM 815 O O . VAL A 1 100 ? -2.653 -4.367 1.934 1.00 96.12 100 VAL A O 1
ATOM 818 N N . LEU A 1 101 ? -4.422 -4.920 3.200 1.00 95.69 101 LEU A N 1
ATOM 819 C CA . LEU A 1 101 ? -3.876 -6.204 3.625 1.00 95.69 101 LEU A CA 1
ATOM 820 C C . LEU A 1 101 ? -3.719 -7.183 2.451 1.00 95.69 101 LEU A C 1
ATOM 822 O O . LEU A 1 101 ? -2.661 -7.792 2.325 1.00 95.69 101 LEU A O 1
ATOM 826 N N . ASP A 1 102 ? -4.721 -7.303 1.579 1.00 95.81 102 ASP A N 1
ATOM 827 C CA . ASP A 1 102 ? -4.677 -8.144 0.376 1.00 95.81 102 ASP A CA 1
ATOM 828 C C . ASP A 1 102 ? -3.512 -7.744 -0.538 1.00 95.81 102 ASP A C 1
ATOM 830 O O . ASP A 1 102 ? -2.788 -8.604 -1.042 1.00 95.81 102 ASP A O 1
ATOM 834 N N . PHE A 1 103 ? -3.291 -6.437 -0.712 1.00 96.06 103 PHE A N 1
ATOM 835 C CA . PHE A 1 103 ? -2.130 -5.910 -1.424 1.00 96.06 103 PHE A CA 1
ATOM 836 C C . PHE A 1 103 ? -0.815 -6.327 -0.754 1.00 96.06 103 PHE A C 1
ATOM 838 O O . PHE A 1 103 ? 0.035 -6.924 -1.410 1.00 96.06 103 PHE A O 1
ATOM 845 N N . LEU A 1 104 ? -0.649 -6.081 0.549 1.00 94.81 104 LEU A N 1
ATOM 846 C CA . LEU A 1 104 ? 0.582 -6.419 1.275 1.00 94.81 104 LEU A CA 1
ATOM 847 C C . LEU A 1 104 ? 0.885 -7.925 1.248 1.00 94.81 104 LEU A C 1
ATOM 849 O O . LEU A 1 104 ? 2.035 -8.324 1.074 1.00 94.81 104 LEU A O 1
ATOM 853 N N . VAL A 1 105 ? -0.142 -8.765 1.399 1.00 93.94 105 VAL A N 1
ATOM 854 C CA . VAL A 1 105 ? -0.026 -10.227 1.314 1.00 93.94 105 VAL A CA 1
ATOM 855 C C . VAL A 1 105 ? 0.379 -10.651 -0.096 1.00 93.94 105 VAL A C 1
ATOM 857 O O . VAL A 1 105 ? 1.255 -11.500 -0.253 1.00 93.94 105 VAL A O 1
ATOM 860 N N . HIS A 1 106 ? -0.196 -10.041 -1.133 1.00 93.12 106 HIS A N 1
ATOM 861 C CA . HIS A 1 106 ? 0.207 -10.323 -2.509 1.00 93.12 106 HIS A CA 1
ATOM 862 C C . HIS A 1 106 ? 1.664 -9.973 -2.768 1.00 93.12 106 HIS A C 1
ATOM 864 O O . HIS A 1 106 ? 2.388 -10.801 -3.322 1.00 93.12 106 HIS A O 1
ATOM 870 N N . ILE A 1 107 ? 2.108 -8.796 -2.328 1.00 91.44 107 ILE A N 1
ATOM 871 C CA . ILE A 1 107 ? 3.515 -8.409 -2.415 1.00 91.44 107 ILE A CA 1
ATOM 872 C C . ILE A 1 107 ? 4.386 -9.427 -1.667 1.00 91.44 107 ILE A C 1
ATOM 874 O O . ILE A 1 107 ? 5.345 -9.926 -2.243 1.00 91.44 107 ILE A O 1
ATOM 878 N N . LEU A 1 108 ? 4.015 -9.838 -0.451 1.00 90.88 108 LEU A N 1
ATOM 879 C CA . LEU A 1 108 ? 4.784 -10.810 0.336 1.00 90.88 108 LEU A CA 1
ATOM 880 C C . LEU A 1 108 ? 5.013 -12.135 -0.398 1.00 90.88 108 LEU A C 1
ATOM 882 O O . LEU A 1 108 ? 6.089 -12.718 -0.292 1.00 90.88 108 LEU A O 1
ATOM 886 N N . HIS A 1 109 ? 4.017 -12.609 -1.142 1.00 89.19 109 HIS A N 1
ATOM 887 C CA . HIS A 1 109 ? 4.102 -13.880 -1.860 1.00 89.19 109 HIS A CA 1
ATOM 888 C C . HIS A 1 109 ? 4.739 -13.785 -3.247 1.00 89.19 109 HIS A C 1
ATOM 890 O O . HIS A 1 109 ? 5.110 -14.816 -3.804 1.00 89.19 109 HIS A O 1
ATOM 896 N N . ASN A 1 110 ? 4.835 -12.586 -3.823 1.00 87.00 110 ASN A N 1
ATOM 897 C CA . ASN A 1 110 ? 5.277 -12.400 -5.207 1.00 87.00 110 ASN A CA 1
ATOM 898 C C . ASN A 1 110 ? 6.516 -11.507 -5.338 1.00 87.00 110 ASN A C 1
ATOM 900 O O . ASN A 1 110 ? 7.005 -11.326 -6.453 1.00 87.00 110 ASN A O 1
ATOM 904 N N . GLN A 1 111 ? 7.009 -10.935 -4.238 1.00 76.56 111 GLN A N 1
ATOM 905 C CA . GLN A 1 111 ? 8.220 -10.130 -4.235 1.00 76.56 111 GLN A CA 1
ATOM 906 C C . GLN A 1 111 ? 9.434 -10.945 -4.689 1.00 76.56 111 GLN A C 1
ATOM 908 O O . GLN A 1 111 ? 9.526 -12.156 -4.487 1.00 76.56 111 GLN A O 1
ATOM 913 N N . SER A 1 112 ? 10.398 -10.258 -5.283 1.00 68.06 112 SER A N 1
ATOM 914 C CA . SER A 1 112 ? 11.696 -10.837 -5.599 1.00 68.06 112 SER A CA 1
ATOM 915 C C . SER A 1 112 ? 12.532 -11.120 -4.361 1.00 68.06 112 SER A C 1
ATOM 917 O O . SER A 1 112 ? 12.390 -10.432 -3.353 1.00 68.06 112 SER A O 1
ATOM 919 N N . ALA A 1 113 ? 13.495 -12.035 -4.490 1.00 65.12 113 ALA A N 1
ATOM 920 C CA . ALA A 1 113 ? 14.405 -12.457 -3.421 1.00 65.12 113 ALA A CA 1
ATOM 921 C C . ALA A 1 113 ? 15.218 -11.321 -2.756 1.00 65.12 113 ALA A C 1
ATOM 923 O O . ALA A 1 113 ? 15.819 -11.531 -1.709 1.00 65.12 113 ALA A O 1
ATOM 924 N N . ASN A 1 114 ? 15.236 -10.127 -3.350 1.00 65.31 114 ASN A N 1
ATOM 925 C CA . ASN A 1 114 ? 16.056 -8.992 -2.927 1.00 65.31 114 ASN A CA 1
ATOM 926 C C . ASN A 1 114 ? 15.408 -8.140 -1.818 1.00 65.31 114 ASN A C 1
ATOM 928 O O . ASN A 1 114 ? 16.022 -7.182 -1.357 1.00 65.31 114 ASN A O 1
ATOM 932 N N . ILE A 1 115 ? 14.167 -8.438 -1.426 1.00 70.38 115 ILE A N 1
ATOM 933 C CA . ILE A 1 115 ? 13.410 -7.662 -0.437 1.00 70.38 115 ILE A CA 1
ATOM 934 C C . ILE A 1 115 ? 13.346 -8.447 0.872 1.00 70.38 115 ILE A C 1
ATOM 936 O O . ILE A 1 115 ? 13.088 -9.652 0.867 1.00 70.38 115 ILE A O 1
ATOM 940 N N . ASP A 1 116 ? 13.561 -7.760 1.997 1.00 77.50 116 ASP A N 1
ATOM 941 C CA . ASP A 1 116 ? 13.495 -8.363 3.329 1.00 77.50 116 ASP A CA 1
ATOM 942 C C . ASP A 1 116 ? 12.061 -8.827 3.642 1.00 77.50 116 ASP A C 1
ATOM 944 O O . ASP A 1 116 ? 11.182 -8.074 4.073 1.00 77.50 116 ASP A O 1
ATOM 948 N N . GLU A 1 117 ? 11.827 -10.117 3.419 1.00 85.56 117 GLU A N 1
ATOM 949 C CA . GLU A 1 117 ? 10.586 -10.810 3.745 1.00 85.56 117 GLU A CA 1
ATOM 950 C C . GLU A 1 117 ? 10.213 -10.680 5.229 1.00 85.56 117 GLU A C 1
ATOM 952 O O . GLU A 1 117 ? 9.031 -10.624 5.576 1.00 85.56 117 GLU A O 1
ATOM 957 N N . GLY A 1 118 ? 11.207 -10.600 6.116 1.00 86.06 118 GLY A N 1
ATOM 958 C CA . GLY A 1 118 ? 11.014 -10.402 7.545 1.00 86.06 118 GLY A CA 1
ATOM 959 C C . GLY A 1 118 ? 10.348 -9.064 7.851 1.00 86.06 118 GLY A C 1
ATOM 960 O O . GLY A 1 118 ? 9.383 -9.029 8.621 1.00 86.06 118 GLY A O 1
ATOM 961 N N . GLU A 1 119 ? 10.801 -7.981 7.221 1.00 85.25 119 GLU A N 1
ATOM 962 C CA . GLU A 1 119 ? 10.173 -6.661 7.354 1.00 85.25 119 GLU A CA 1
ATOM 963 C C . GLU A 1 119 ? 8.754 -6.644 6.782 1.00 85.25 119 GLU A C 1
ATOM 965 O O . GLU A 1 119 ? 7.816 -6.214 7.461 1.00 85.25 119 GLU A O 1
ATOM 970 N N . LEU A 1 120 ? 8.538 -7.214 5.596 1.00 89.06 120 LEU A N 1
ATOM 971 C CA . LEU A 1 120 ? 7.200 -7.241 5.008 1.00 89.06 120 LEU A CA 1
ATOM 972 C C . LEU A 1 120 ? 6.210 -8.077 5.840 1.00 89.06 120 LEU A C 1
ATOM 974 O O . LEU A 1 120 ? 5.069 -7.661 6.063 1.00 89.06 120 LEU A O 1
ATOM 978 N N . ARG A 1 121 ? 6.650 -9.203 6.418 1.00 92.00 121 ARG A N 1
ATOM 979 C CA . ARG A 1 121 ? 5.850 -9.981 7.383 1.00 92.00 121 ARG A CA 1
ATOM 980 C C . ARG A 1 121 ? 5.505 -9.176 8.636 1.00 92.00 121 ARG A C 1
ATOM 982 O O . ARG A 1 121 ? 4.406 -9.347 9.173 1.00 92.00 121 ARG A O 1
ATOM 989 N N . LYS A 1 122 ? 6.402 -8.312 9.127 1.00 90.69 122 LYS A N 1
ATOM 990 C CA . LYS A 1 122 ? 6.104 -7.415 10.260 1.00 90.69 122 LYS A CA 1
ATOM 991 C C . LYS A 1 122 ? 5.011 -6.416 9.886 1.00 90.69 122 LYS A C 1
ATOM 993 O O . LYS A 1 122 ? 4.083 -6.248 10.679 1.00 90.69 122 LYS A O 1
ATOM 998 N N . ILE A 1 123 ? 5.083 -5.818 8.696 1.00 90.94 123 ILE A N 1
ATOM 999 C CA . ILE A 1 123 ? 4.070 -4.875 8.196 1.00 90.94 123 ILE A CA 1
ATOM 1000 C C . ILE A 1 123 ? 2.709 -5.570 8.101 1.00 90.94 123 ILE A C 1
ATOM 1002 O O . ILE A 1 123 ? 1.755 -5.125 8.737 1.00 90.94 123 ILE A O 1
ATOM 1006 N N . VAL A 1 124 ? 2.629 -6.715 7.412 1.00 92.88 124 VAL A N 1
ATOM 1007 C CA . VAL A 1 124 ? 1.393 -7.513 7.287 1.00 92.88 124 VAL A CA 1
ATOM 1008 C C . VAL A 1 124 ? 0.770 -7.781 8.661 1.00 92.88 124 VAL A C 1
ATOM 1010 O O . VAL A 1 124 ? -0.401 -7.481 8.885 1.00 92.88 124 VAL A O 1
ATOM 1013 N N . ARG A 1 125 ? 1.566 -8.253 9.632 1.00 91.62 125 ARG A N 1
ATOM 1014 C CA . ARG A 1 125 ? 1.090 -8.528 11.001 1.00 91.62 125 ARG A CA 1
ATOM 1015 C C . ARG A 1 125 ? 0.533 -7.296 11.716 1.00 91.62 125 ARG A C 1
ATOM 1017 O O . ARG A 1 125 ? -0.344 -7.449 12.566 1.00 91.62 125 ARG A O 1
ATOM 1024 N N . ARG A 1 126 ? 1.049 -6.095 11.441 1.00 87.81 126 ARG A N 1
ATOM 1025 C CA . ARG A 1 126 ? 0.545 -4.856 12.053 1.00 87.81 126 ARG A CA 1
ATOM 1026 C C . ARG A 1 126 ? -0.814 -4.457 11.494 1.00 87.81 126 ARG A C 1
ATOM 1028 O O . ARG A 1 126 ? -1.649 -4.018 12.280 1.00 87.81 126 ARG A O 1
ATOM 1035 N N . TRP A 1 127 ? -1.028 -4.679 10.197 1.00 89.94 127 TRP A N 1
ATOM 1036 C CA . TRP A 1 127 ? -2.285 -4.407 9.495 1.00 89.94 127 TRP A CA 1
ATOM 1037 C C . TRP A 1 127 ? -3.409 -5.401 9.820 1.00 89.94 127 TRP A C 1
ATOM 1039 O O . TRP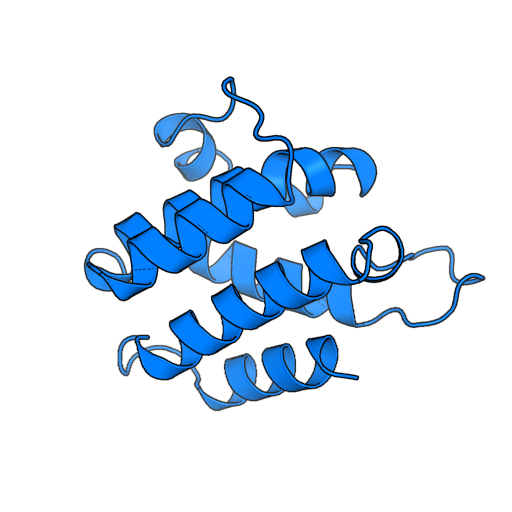 A 1 127 ? -4.577 -5.032 9.730 1.00 89.94 127 TRP A O 1
ATOM 1049 N N . THR A 1 128 ? -3.075 -6.635 10.218 1.00 85.88 128 THR A N 1
ATOM 1050 C CA . THR A 1 128 ? -4.059 -7.653 10.643 1.00 85.88 128 THR A CA 1
ATOM 1051 C C . THR A 1 128 ? -4.610 -7.428 12.057 1.00 85.88 128 THR A C 1
ATOM 1053 O O . THR A 1 128 ? -5.722 -7.854 12.353 1.00 85.88 128 THR A O 1
ATOM 1056 N N . LYS A 1 129 ? -3.814 -6.822 12.943 1.00 66.06 129 LYS A N 1
ATOM 1057 C CA . LYS A 1 129 ? -4.171 -6.558 14.346 1.00 66.06 129 LYS A CA 1
ATOM 1058 C C . LYS A 1 129 ? -4.959 -5.265 14.497 1.00 66.06 129 LYS A C 1
ATOM 1060 O O . LYS A 1 129 ? -5.632 -5.124 15.531 1.00 66.06 129 LYS A O 1
#

Secondary structure (DSSP, 8-state):
-HHHHHHHHHHHHHS---TT--HHHHHHTTTGGGTS-HHHHHHHHHHHHHHHHHHTTT-TT-HHHHHHHHHHHHHTS---TTSSS--HHHHS-HHHHHHHHHHHHHHHHH--TTS-HHHHHHHHHHHH-

Foldseek 3Di:
DVLLVVLLVLLVVQADEDPVCDLVNCLVCLQVLVPDDLVVCSHCLSVLLNSCSVCCVPCVPRSNVVSSLVLLQLLLPDDDPPDPPHRNLVVGDPSNLVSVLSSLVVCLVPHDPPDPNVSSVVSSVSSVD

Sequence (129 aa):
MKAEEIITKKILSEFTVDNSVTDDWIESNAYTFEGVSLKEAIKYLPSFMIYVLRTFRSDQQSMVYMQLLFTLNEYSKCKNAGDSNLGLWFMLNSRQKVVVLDFLVHILHNQSANIDEGELRKIVRRWTK